Protein AF-A0A7Y2MWJ6-F1 (afdb_monomer_lite)

Sequence (135 aa):
MQRLLSDIAELDATLASCGADFESIRRAVATGRKRLEEATNWLLGKAQDEPAVVYLAAYDYLMLAGTVIGAWQMGRAAAVAHAKLASKEGNADFYKAKIITARFYAEEILPRSAGYLEAATSDSSSAMAMPEDQF

pLDDT: mean 94.38, std 6.3, range [66.69, 98.62]

Structure (mmCIF, N/CA/C/O backbone):
data_AF-A0A7Y2MWJ6-F1
#
_entry.id   AF-A0A7Y2MWJ6-F1
#
loop_
_atom_site.group_PDB
_atom_site.id
_atom_site.type_symbol
_atom_site.label_atom_id
_atom_site.label_alt_id
_atom_site.label_comp_id
_atom_site.label_asym_id
_atom_site.label_entity_id
_atom_site.label_seq_id
_atom_site.pdbx_PDB_ins_code
_atom_site.Cartn_x
_atom_site.Cartn_y
_atom_site.Cartn_z
_atom_site.occupancy
_atom_site.B_iso_or_equiv
_atom_site.auth_seq_id
_atom_site.auth_comp_id
_atom_site.auth_asym_id
_atom_site.auth_atom_id
_atom_site.pdbx_PDB_model_num
ATOM 1 N N . MET A 1 1 ? 4.222 4.458 13.824 1.00 91.19 1 MET A N 1
ATOM 2 C CA . MET A 1 1 ? 3.378 4.657 12.625 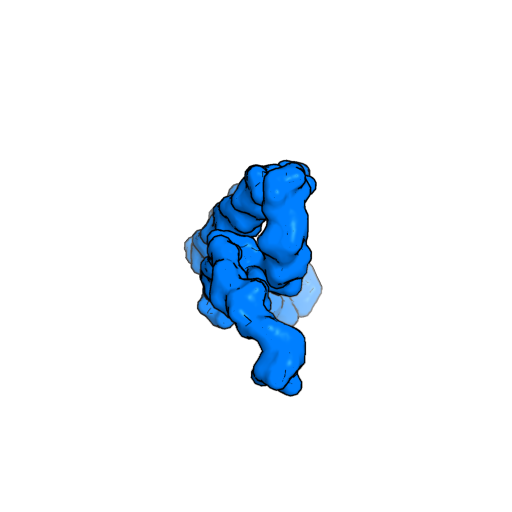1.00 91.19 1 MET A CA 1
ATOM 3 C C . MET A 1 1 ? 3.796 5.868 11.794 1.00 91.19 1 MET A C 1
ATOM 5 O O . MET A 1 1 ? 4.046 5.689 10.615 1.00 91.19 1 MET A O 1
ATOM 9 N N . GLN A 1 2 ? 3.938 7.068 12.373 1.00 91.56 2 GLN A N 1
ATOM 10 C CA . GLN A 1 2 ? 4.279 8.292 11.620 1.00 91.56 2 GLN A CA 1
ATOM 11 C C . GLN A 1 2 ? 5.487 8.138 10.678 1.00 91.56 2 GLN A C 1
ATOM 13 O O . GLN A 1 2 ? 5.390 8.494 9.510 1.00 91.56 2 GLN A O 1
ATOM 18 N N . ARG A 1 3 ? 6.580 7.507 11.140 1.00 96.44 3 ARG A N 1
ATOM 19 C CA . ARG A 1 3 ? 7.748 7.222 10.287 1.00 96.44 3 ARG A CA 1
ATOM 20 C C . ARG A 1 3 ? 7.398 6.402 9.039 1.00 96.44 3 ARG A C 1
ATOM 22 O O . ARG A 1 3 ? 7.821 6.766 7.952 1.00 96.44 3 ARG A O 1
ATOM 29 N N . LEU A 1 4 ? 6.591 5.349 9.189 1.00 96.06 4 LEU A N 1
ATOM 30 C CA . LEU A 1 4 ? 6.157 4.504 8.073 1.00 96.06 4 LEU A CA 1
ATOM 31 C C . LEU A 1 4 ? 5.296 5.290 7.074 1.00 96.06 4 LEU A C 1
ATOM 33 O O . LEU A 1 4 ? 5.471 5.148 5.871 1.00 96.06 4 LEU A O 1
ATOM 37 N N . LEU A 1 5 ? 4.381 6.137 7.555 1.00 97.31 5 LEU A N 1
ATOM 38 C CA . LEU A 1 5 ? 3.566 6.982 6.676 1.00 97.31 5 LEU A CA 1
ATOM 39 C C . LEU A 1 5 ? 4.435 7.968 5.881 1.00 97.31 5 LEU A C 1
ATOM 41 O O . LEU A 1 5 ? 4.189 8.152 4.689 1.00 97.31 5 LEU A O 1
ATOM 45 N N . SER A 1 6 ? 5.471 8.544 6.502 1.00 97.50 6 SER A N 1
ATOM 46 C CA . SER A 1 6 ? 6.470 9.356 5.795 1.00 97.50 6 SER A CA 1
ATOM 47 C C . SER A 1 6 ? 7.224 8.542 4.741 1.00 97.50 6 SER A C 1
ATOM 49 O O . SER A 1 6 ? 7.291 8.974 3.596 1.00 97.50 6 SER A O 1
ATOM 51 N N . ASP A 1 7 ? 7.701 7.340 5.076 1.00 97.12 7 ASP A N 1
ATOM 52 C CA . ASP A 1 7 ? 8.407 6.459 4.130 1.00 97.12 7 ASP A CA 1
ATOM 53 C C . ASP A 1 7 ? 7.539 6.081 2.914 1.00 97.12 7 ASP A C 1
ATOM 55 O O . ASP A 1 7 ? 8.024 5.964 1.785 1.00 97.12 7 ASP A O 1
ATOM 59 N N . ILE A 1 8 ? 6.232 5.897 3.124 1.00 97.69 8 ILE A N 1
ATOM 60 C CA . ILE A 1 8 ? 5.275 5.652 2.039 1.00 97.69 8 ILE A CA 1
ATOM 61 C C . ILE A 1 8 ? 5.089 6.914 1.185 1.00 97.69 8 ILE A C 1
ATOM 63 O O . ILE A 1 8 ? 4.983 6.809 -0.036 1.00 97.69 8 ILE A O 1
ATOM 67 N N . ALA A 1 9 ? 5.060 8.102 1.795 1.00 97.00 9 ALA A N 1
ATOM 68 C CA . ALA A 1 9 ? 4.924 9.367 1.073 1.00 97.00 9 ALA A CA 1
ATOM 69 C C . ALA A 1 9 ? 6.156 9.690 0.209 1.00 97.00 9 ALA A C 1
ATOM 71 O O . ALA A 1 9 ? 6.002 10.160 -0.916 1.00 97.00 9 ALA A O 1
ATOM 72 N N . GLU A 1 10 ? 7.365 9.385 0.689 1.00 96.62 10 GLU A N 1
ATOM 73 C CA . GLU A 1 10 ? 8.625 9.586 -0.046 1.00 96.62 10 GLU A CA 1
ATOM 74 C C . GLU A 1 10 ? 8.678 8.797 -1.372 1.00 96.62 10 GLU A C 1
ATOM 76 O O . GLU A 1 10 ? 9.327 9.219 -2.335 1.00 96.62 10 GLU A O 1
ATOM 81 N N . LEU A 1 11 ? 7.947 7.677 -1.467 1.00 96.75 11 LEU A N 1
ATOM 82 C CA . LEU A 1 11 ? 7.852 6.891 -2.699 1.00 96.75 11 LEU A CA 1
ATOM 83 C C . LEU A 1 11 ? 7.225 7.684 -3.857 1.00 96.75 11 LEU A C 1
ATOM 85 O O . LEU A 1 11 ? 7.556 7.417 -5.013 1.00 96.75 11 LEU A O 1
ATOM 89 N N . ASP A 1 12 ? 6.360 8.663 -3.578 1.00 95.75 12 ASP A N 1
ATOM 90 C CA . ASP A 1 12 ? 5.675 9.430 -4.621 1.00 95.75 12 ASP A CA 1
ATOM 91 C C . ASP A 1 12 ? 6.663 10.145 -5.554 1.00 95.75 12 ASP A C 1
ATOM 93 O O . ASP A 1 12 ? 6.565 10.010 -6.774 1.00 95.75 12 ASP A O 1
ATOM 97 N N . ALA A 1 13 ? 7.678 10.809 -4.991 1.00 94.62 13 ALA A N 1
ATOM 98 C CA . ALA A 1 13 ? 8.716 11.490 -5.765 1.00 94.62 13 ALA A CA 1
ATOM 99 C C . ALA A 1 13 ? 9.550 10.512 -6.609 1.00 94.62 13 ALA A C 1
ATOM 101 O O . ALA A 1 13 ? 9.917 10.815 -7.744 1.00 94.62 13 ALA A O 1
ATOM 102 N N . THR A 1 14 ? 9.811 9.314 -6.077 1.00 95.94 14 THR A N 1
ATOM 103 C CA . THR A 1 14 ? 10.560 8.267 -6.787 1.00 95.94 14 THR A CA 1
ATOM 104 C C . THR A 1 14 ? 9.765 7.720 -7.972 1.00 95.94 14 THR A C 1
ATOM 106 O O . THR A 1 14 ? 10.309 7.512 -9.051 1.00 95.94 14 THR A O 1
ATOM 109 N N . LEU A 1 15 ? 8.465 7.490 -7.801 1.00 96.00 15 LEU A N 1
ATOM 110 C CA . LEU A 1 15 ? 7.612 7.023 -8.891 1.00 96.00 15 LEU A CA 1
ATOM 111 C C . LEU A 1 15 ? 7.330 8.132 -9.914 1.00 96.00 15 LEU A C 1
ATOM 113 O O . LEU A 1 15 ? 7.165 7.833 -11.094 1.00 96.00 15 LEU A O 1
ATOM 117 N N . ALA A 1 16 ? 7.311 9.401 -9.493 1.00 94.94 16 ALA A N 1
ATOM 118 C CA . ALA A 1 16 ? 7.143 10.545 -10.388 1.00 94.94 16 ALA A CA 1
ATOM 119 C C . ALA A 1 16 ? 8.224 10.605 -11.471 1.00 94.94 16 ALA A C 1
ATOM 121 O O . ALA A 1 16 ? 7.926 10.889 -12.631 1.00 94.94 16 ALA A O 1
ATOM 122 N N . SER A 1 17 ? 9.472 10.304 -11.103 1.00 94.81 17 SER A N 1
ATOM 123 C CA . SER A 1 17 ? 10.603 10.319 -12.034 1.00 94.81 17 SER A CA 1
ATOM 124 C C . SER A 1 17 ? 10.602 9.144 -13.018 1.00 94.81 17 SER A C 1
ATOM 126 O O . SER A 1 17 ? 11.303 9.208 -14.024 1.00 94.81 17 SER A O 1
ATOM 128 N N . CYS A 1 18 ? 9.794 8.103 -12.778 1.00 93.50 18 CYS A N 1
ATOM 129 C CA . CYS A 1 18 ? 9.677 6.936 -13.659 1.00 93.50 18 CYS A CA 1
ATOM 130 C C . CYS A 1 18 ? 8.734 7.168 -14.861 1.00 93.50 18 CYS A C 1
ATOM 132 O O . CYS A 1 18 ? 8.692 6.352 -15.782 1.00 93.50 18 CYS A O 1
ATOM 134 N N . GLY A 1 19 ? 7.975 8.272 -14.872 1.00 90.94 19 GLY A N 1
ATOM 135 C CA . GLY A 1 19 ? 7.112 8.678 -15.985 1.00 90.94 19 GLY A CA 1
ATOM 136 C C . GLY A 1 19 ? 5.628 8.320 -15.828 1.00 90.94 19 GLY A C 1
ATOM 137 O O . GLY A 1 1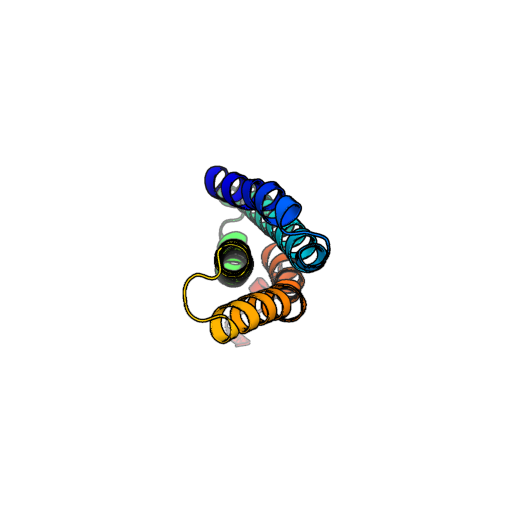9 ? 5.194 7.741 -14.832 1.00 90.94 19 GLY A O 1
ATOM 138 N N . ALA A 1 20 ? 4.833 8.688 -16.840 1.00 89.00 20 ALA A N 1
ATOM 139 C CA . ALA A 1 20 ? 3.365 8.631 -16.804 1.00 89.00 20 ALA A CA 1
ATOM 140 C C . ALA A 1 20 ? 2.795 7.221 -16.557 1.00 89.00 20 ALA A C 1
ATOM 142 O O . ALA A 1 20 ? 1.724 7.079 -15.971 1.00 89.00 20 ALA A O 1
ATOM 143 N N . ASP A 1 21 ? 3.530 6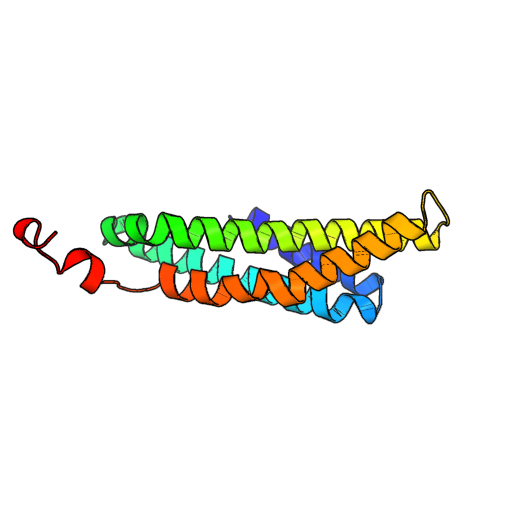.172 -16.928 1.00 88.00 21 ASP A N 1
ATOM 144 C CA . ASP A 1 21 ? 3.124 4.780 -16.717 1.00 88.00 21 ASP A CA 1
ATOM 145 C C . ASP A 1 21 ? 3.093 4.352 -15.238 1.00 88.00 21 ASP A C 1
ATOM 147 O O . ASP A 1 21 ? 2.533 3.307 -14.909 1.00 88.00 21 ASP A O 1
ATOM 151 N N . PHE A 1 22 ? 3.665 5.131 -14.322 1.00 96.31 22 PHE A N 1
ATOM 152 C CA . PHE A 1 22 ? 3.659 4.824 -12.885 1.00 96.31 22 PHE A CA 1
ATOM 153 C C . PHE A 1 22 ? 2.561 5.566 -12.125 1.00 96.31 22 PHE A C 1
ATOM 155 O O . PHE A 1 22 ? 2.381 5.368 -10.924 1.00 96.31 22 PHE A O 1
ATOM 162 N N . GLU A 1 23 ? 1.793 6.397 -12.820 1.00 95.88 23 GLU A N 1
ATOM 163 C CA . GLU A 1 23 ? 0.806 7.281 -12.220 1.00 95.88 23 GLU A CA 1
ATOM 164 C C . GLU A 1 23 ? -0.340 6.517 -11.529 1.00 95.88 23 GLU A C 1
ATOM 166 O O . GLU A 1 23 ? -0.798 6.926 -10.460 1.00 95.88 23 GLU A O 1
ATOM 171 N N . SER A 1 24 ? -0.780 5.373 -12.072 1.00 95.56 24 SER A N 1
ATOM 172 C CA . SER A 1 24 ? -1.799 4.555 -11.396 1.00 95.56 24 SER A CA 1
ATOM 173 C C . SER A 1 24 ? -1.284 3.993 -10.069 1.00 95.56 24 SER A C 1
ATOM 175 O O . SER A 1 24 ? -1.973 4.099 -9.055 1.00 95.56 24 SER A O 1
ATOM 177 N N . ILE A 1 25 ? -0.036 3.510 -10.040 1.00 97.56 25 ILE A N 1
ATOM 178 C CA . ILE A 1 25 ? 0.640 3.041 -8.821 1.00 97.56 25 ILE A CA 1
ATOM 179 C C . ILE A 1 25 ? 0.755 4.183 -7.803 1.00 97.56 25 ILE A C 1
ATOM 181 O O . ILE A 1 25 ? 0.403 3.996 -6.638 1.00 97.56 25 ILE A O 1
ATOM 185 N N . ARG A 1 26 ? 1.188 5.376 -8.234 1.00 97.88 26 ARG A N 1
ATOM 186 C CA . ARG A 1 26 ? 1.320 6.563 -7.368 1.00 97.88 26 ARG A CA 1
ATOM 187 C C . ARG A 1 26 ? 0.017 6.919 -6.673 1.00 97.88 26 ARG A C 1
ATOM 189 O O . ARG A 1 26 ? -0.036 6.966 -5.443 1.00 97.88 26 ARG A O 1
ATOM 196 N N . ARG A 1 27 ? -1.050 7.128 -7.449 1.00 97.44 27 ARG A N 1
ATOM 197 C CA . ARG A 1 27 ? -2.363 7.506 -6.904 1.00 97.44 27 ARG A CA 1
ATOM 198 C C . ARG A 1 27 ? -2.916 6.452 -5.961 1.00 97.44 27 ARG A C 1
ATOM 200 O O . ARG A 1 27 ? -3.485 6.798 -4.922 1.00 97.44 27 ARG A O 1
ATOM 207 N N . ALA A 1 28 ? -2.743 5.181 -6.313 1.00 97.56 28 ALA A N 1
ATOM 208 C CA . ALA A 1 28 ? -3.214 4.075 -5.502 1.00 97.56 28 ALA A CA 1
ATOM 209 C C . ALA A 1 28 ? -2.477 4.048 -4.151 1.00 97.56 28 ALA A C 1
ATOM 211 O O . ALA A 1 28 ? -3.128 4.071 -3.106 1.00 97.56 28 ALA A O 1
ATOM 212 N N . VAL A 1 29 ? -1.139 4.108 -4.147 1.00 98.06 29 VAL A N 1
ATOM 213 C CA . VAL A 1 29 ? -0.330 4.131 -2.912 1.00 98.06 29 VAL A CA 1
ATOM 214 C C . VAL A 1 29 ? -0.642 5.361 -2.056 1.00 98.06 29 VAL A C 1
ATOM 216 O O . VAL A 1 29 ? -0.819 5.227 -0.846 1.00 98.06 29 VAL A O 1
ATOM 219 N N . ALA A 1 30 ? -0.782 6.546 -2.658 1.00 98.12 30 ALA A N 1
ATOM 220 C CA . ALA A 1 30 ? -1.146 7.764 -1.935 1.00 98.12 30 ALA A CA 1
ATOM 221 C C . ALA A 1 30 ? -2.527 7.651 -1.267 1.00 98.12 30 ALA A C 1
ATOM 223 O O . ALA A 1 30 ? -2.701 8.064 -0.120 1.00 98.12 30 ALA A O 1
ATOM 224 N N . THR A 1 31 ? -3.498 7.055 -1.962 1.00 98.38 31 THR A N 1
ATOM 225 C CA . THR A 1 31 ? -4.826 6.759 -1.406 1.00 98.38 31 THR A CA 1
ATOM 226 C C . THR A 1 31 ? -4.732 5.753 -0.259 1.00 98.38 31 THR A C 1
ATOM 228 O O . THR A 1 31 ? -5.284 5.995 0.811 1.00 98.38 31 THR A O 1
ATOM 231 N N . GLY A 1 32 ? -3.986 4.659 -0.438 1.00 98.38 32 GLY A N 1
ATOM 232 C CA . GLY A 1 32 ? -3.759 3.659 0.606 1.00 98.38 32 GLY A CA 1
ATOM 233 C C . GLY A 1 32 ? -3.110 4.248 1.861 1.00 98.38 32 GLY A C 1
ATOM 234 O O . GLY A 1 32 ? -3.555 3.967 2.971 1.00 98.38 32 GLY A O 1
ATOM 235 N N . ARG A 1 33 ? -2.117 5.133 1.697 1.00 98.50 33 ARG A N 1
ATOM 236 C CA . ARG A 1 33 ? -1.472 5.855 2.804 1.00 98.50 33 ARG A CA 1
ATOM 237 C C . ARG A 1 33 ? -2.482 6.658 3.622 1.00 98.50 33 ARG A C 1
ATOM 239 O O . ARG A 1 33 ? -2.455 6.571 4.844 1.00 98.50 33 ARG A O 1
ATOM 246 N N . LYS A 1 34 ? -3.363 7.414 2.956 1.00 98.56 34 LYS A N 1
ATOM 247 C CA . LYS A 1 34 ? -4.408 8.208 3.625 1.00 98.56 34 LYS A CA 1
ATOM 248 C C . LYS A 1 34 ? -5.361 7.322 4.426 1.00 98.56 34 LYS A C 1
ATOM 250 O O . LYS A 1 34 ? -5.657 7.648 5.564 1.00 98.56 34 LYS A O 1
ATOM 255 N N . ARG A 1 35 ? -5.775 6.180 3.866 1.00 98.56 35 ARG A N 1
ATOM 256 C CA . ARG A 1 35 ? -6.645 5.216 4.563 1.00 98.56 35 ARG A CA 1
ATOM 257 C C . ARG A 1 35 ? -5.977 4.629 5.804 1.00 98.56 35 ARG A C 1
ATOM 259 O O . ARG A 1 35 ? -6.601 4.537 6.852 1.00 98.56 35 ARG A O 1
ATOM 266 N N . LEU A 1 36 ? -4.701 4.256 5.697 1.00 98.50 36 LEU A N 1
ATOM 267 C CA . LEU A 1 36 ? -3.944 3.756 6.845 1.00 98.50 36 LEU A CA 1
ATOM 268 C C . LEU A 1 36 ? -3.815 4.825 7.938 1.00 98.50 36 LEU A C 1
ATOM 270 O O . LEU A 1 36 ? -4.022 4.526 9.108 1.00 98.50 36 LEU A O 1
ATOM 274 N N . GLU A 1 37 ? -3.507 6.065 7.554 1.00 98.50 37 GLU A N 1
ATOM 275 C CA . GLU A 1 37 ? -3.436 7.209 8.468 1.00 98.50 37 GLU A CA 1
ATOM 276 C C . GLU A 1 37 ? -4.771 7.455 9.186 1.00 98.50 37 GLU A C 1
ATOM 278 O O . GLU A 1 37 ? -4.794 7.604 10.406 1.00 98.50 37 GLU A O 1
ATOM 283 N N . GLU A 1 38 ? -5.881 7.428 8.449 1.00 98.25 38 GLU A N 1
ATOM 284 C CA . GLU A 1 38 ? -7.234 7.579 8.987 1.00 98.25 38 GLU A CA 1
ATOM 285 C C . GLU A 1 38 ? -7.572 6.492 10.014 1.00 98.25 38 GLU A C 1
ATOM 287 O O . GLU A 1 38 ? -7.914 6.816 11.152 1.00 98.25 38 GLU A O 1
ATOM 292 N N . ALA A 1 39 ? -7.390 5.216 9.661 1.00 97.25 39 ALA A N 1
ATOM 293 C CA . ALA A 1 39 ? -7.656 4.105 10.572 1.00 97.25 39 ALA A CA 1
ATOM 294 C C . ALA A 1 39 ? -6.764 4.153 11.822 1.00 97.25 39 ALA A C 1
ATOM 296 O O . ALA A 1 39 ? -7.244 3.934 12.933 1.00 97.25 39 ALA A O 1
ATOM 297 N N . THR A 1 40 ? -5.471 4.477 11.675 1.00 97.00 40 THR A N 1
ATOM 298 C CA . THR A 1 40 ? -4.578 4.635 12.832 1.00 97.00 40 THR A CA 1
ATOM 299 C C . THR A 1 40 ? -5.086 5.731 13.767 1.00 97.00 40 THR A C 1
ATOM 301 O O . THR A 1 40 ? -5.126 5.522 14.978 1.00 97.00 40 THR A O 1
ATOM 304 N N . ASN A 1 41 ? -5.456 6.894 13.229 1.00 96.44 41 ASN A N 1
ATOM 305 C CA . ASN A 1 41 ? -5.912 8.019 14.043 1.00 96.44 41 ASN A CA 1
ATOM 306 C C . ASN A 1 41 ? -7.224 7.697 14.763 1.00 96.44 41 ASN A C 1
ATOM 308 O O . ASN A 1 41 ? -7.363 8.016 15.942 1.00 96.44 41 ASN A O 1
ATOM 312 N N . TRP A 1 42 ? -8.150 7.020 14.082 1.00 95.06 42 TRP A N 1
ATOM 313 C CA . TRP A 1 42 ? -9.410 6.587 14.676 1.00 95.06 42 TRP A CA 1
ATOM 314 C C . TRP A 1 42 ? -9.186 5.622 15.849 1.00 95.06 42 TRP A C 1
ATOM 316 O O . TRP A 1 42 ? -9.686 5.861 16.947 1.00 95.06 42 TRP A O 1
ATOM 326 N N . LEU A 1 43 ? -8.346 4.595 15.667 1.00 93.81 43 LEU A N 1
ATOM 327 C CA . LEU A 1 43 ? -8.040 3.627 16.727 1.00 93.81 43 LEU A CA 1
ATOM 328 C C . LEU A 1 43 ? -7.351 4.273 17.930 1.00 93.81 43 LEU A C 1
ATOM 330 O O . LEU A 1 43 ? -7.691 3.966 19.070 1.00 93.81 43 LEU A O 1
ATOM 334 N N . LEU A 1 44 ? -6.406 5.188 17.694 1.00 94.25 44 LEU A N 1
ATOM 335 C CA . LEU A 1 44 ? -5.751 5.931 18.774 1.00 94.25 44 LEU A CA 1
ATOM 336 C C . LEU A 1 44 ? -6.744 6.797 19.559 1.00 94.25 44 LEU A C 1
ATOM 338 O O . LEU A 1 44 ? -6.594 6.920 20.772 1.00 94.25 44 LEU A O 1
ATOM 342 N N . GLY A 1 45 ? -7.758 7.353 18.889 1.00 93.69 45 GLY A N 1
ATOM 343 C CA . GLY A 1 45 ? -8.831 8.115 19.530 1.00 93.69 45 GLY A CA 1
ATOM 344 C C . GLY A 1 45 ? -9.756 7.264 20.405 1.00 93.69 45 GLY A C 1
ATOM 345 O O . GLY A 1 45 ? -10.263 7.765 21.400 1.00 93.69 45 GLY A O 1
ATOM 346 N N . LYS A 1 46 ? -9.947 5.981 20.074 1.00 91.00 46 LYS A N 1
ATOM 347 C CA . LYS A 1 46 ? -10.816 5.049 20.818 1.00 91.00 46 LYS A CA 1
ATOM 348 C C . LYS A 1 46 ? -10.089 4.237 21.896 1.00 91.00 46 LYS A C 1
ATOM 350 O O . LYS A 1 46 ? -10.730 3.668 22.772 1.00 91.00 46 LYS A O 1
ATOM 355 N N . ALA A 1 47 ? -8.758 4.180 21.859 1.00 88.56 47 ALA A N 1
ATOM 356 C CA . ALA A 1 47 ? -7.964 3.246 22.662 1.00 88.56 47 ALA A CA 1
ATOM 357 C C . ALA A 1 47 ? -8.102 3.388 24.187 1.00 88.56 47 ALA A C 1
ATOM 359 O O . ALA A 1 47 ? -7.899 2.401 24.892 1.00 88.56 47 ALA A O 1
ATOM 360 N N . GLN A 1 48 ? -8.402 4.585 24.701 1.00 87.56 48 GLN A N 1
ATOM 361 C CA . GLN A 1 48 ? -8.545 4.808 26.145 1.00 87.56 48 GLN A CA 1
ATOM 362 C C . GLN A 1 48 ? -9.964 4.529 26.644 1.00 87.56 48 GLN A C 1
ATOM 364 O O . GLN A 1 48 ? -10.123 3.881 27.677 1.00 87.56 48 GLN A O 1
ATOM 369 N N . ASP A 1 49 ? -10.971 4.983 25.899 1.00 88.75 49 ASP A N 1
ATOM 370 C CA . ASP A 1 49 ? -12.363 4.981 26.355 1.00 88.75 49 ASP A CA 1
ATOM 371 C C . ASP A 1 49 ? -13.129 3.720 25.922 1.00 88.75 49 ASP A C 1
ATOM 373 O O . ASP A 1 49 ? -14.027 3.261 26.625 1.00 88.75 49 ASP A O 1
ATOM 377 N N . GLU A 1 50 ? -12.761 3.125 24.782 1.00 87.69 50 GLU A N 1
ATOM 378 C CA . GLU A 1 50 ? -13.505 2.035 24.140 1.00 87.69 50 GLU A CA 1
ATOM 379 C C . GLU A 1 50 ? -12.570 0.901 23.655 1.00 87.69 50 GLU A C 1
ATOM 381 O O . GLU A 1 50 ? -12.511 0.587 22.461 1.00 87.69 50 GLU A O 1
ATOM 386 N N . PRO A 1 51 ? -11.827 0.222 24.555 1.00 86.12 51 PRO A N 1
ATOM 387 C CA . PRO A 1 51 ? -10.834 -0.788 24.168 1.00 86.12 51 PRO A CA 1
ATOM 388 C C . PRO A 1 51 ? -11.432 -1.993 23.423 1.00 86.12 51 PRO A C 1
ATOM 390 O O . PRO A 1 51 ? -10.770 -2.575 22.566 1.00 86.12 51 PRO A O 1
ATOM 393 N N . ALA A 1 52 ? -12.691 -2.351 23.700 1.00 86.88 52 ALA A N 1
ATOM 394 C CA . ALA A 1 52 ? -13.384 -3.437 23.003 1.00 86.88 52 ALA A CA 1
ATOM 395 C C . ALA A 1 52 ? -13.539 -3.164 21.496 1.00 86.88 52 ALA A C 1
ATOM 397 O O . ALA A 1 52 ? -13.344 -4.067 20.683 1.00 86.88 52 ALA A O 1
ATOM 398 N N . VAL A 1 53 ? -13.808 -1.909 21.124 1.00 86.19 53 VAL A N 1
ATOM 399 C CA . VAL A 1 53 ? -13.922 -1.476 19.725 1.00 86.19 53 VAL A CA 1
ATOM 400 C C . VAL A 1 53 ? -12.576 -1.616 19.009 1.00 86.19 53 VAL A C 1
ATOM 402 O O . VAL A 1 53 ? -12.506 -2.109 17.884 1.00 86.19 53 VAL A O 1
ATOM 405 N N . VAL A 1 54 ? -11.479 -1.276 19.692 1.00 89.19 54 VAL A N 1
ATOM 406 C CA . VAL A 1 54 ? -10.120 -1.443 19.152 1.00 89.19 54 VAL A CA 1
ATOM 407 C C . VAL A 1 54 ? -9.780 -2.916 18.913 1.00 89.19 54 VAL A C 1
ATOM 409 O O . VAL A 1 54 ? -9.133 -3.238 17.916 1.00 89.19 54 VAL A O 1
ATOM 412 N N . TYR A 1 55 ? -10.220 -3.823 19.790 1.00 89.00 55 TYR A N 1
ATOM 413 C CA . TYR A 1 55 ? -9.996 -5.258 19.596 1.00 89.00 55 TYR A CA 1
ATOM 414 C C . TYR A 1 55 ? -10.785 -5.824 18.422 1.00 89.00 55 TYR A C 1
ATOM 416 O O . TYR A 1 55 ? -10.234 -6.625 17.667 1.00 89.00 55 TYR A O 1
ATOM 424 N N . LEU A 1 56 ? -12.027 -5.381 18.227 1.00 89.50 56 LEU A N 1
ATOM 425 C CA . LEU A 1 56 ? -12.818 -5.802 17.075 1.00 89.50 56 LEU A CA 1
ATOM 426 C C . LEU A 1 56 ? -12.165 -5.358 15.757 1.00 89.50 56 LEU A C 1
ATOM 428 O O . LEU A 1 56 ? -12.045 -6.148 14.825 1.00 89.50 56 LEU A O 1
ATOM 432 N N . ALA A 1 57 ? -11.660 -4.125 15.710 1.00 93.00 57 ALA A N 1
ATOM 433 C CA . ALA A 1 57 ? -11.014 -3.561 14.529 1.00 93.00 57 ALA A CA 1
ATOM 434 C C . ALA A 1 57 ? -9.620 -4.146 14.221 1.00 93.00 57 ALA A C 1
ATOM 436 O O . ALA A 1 5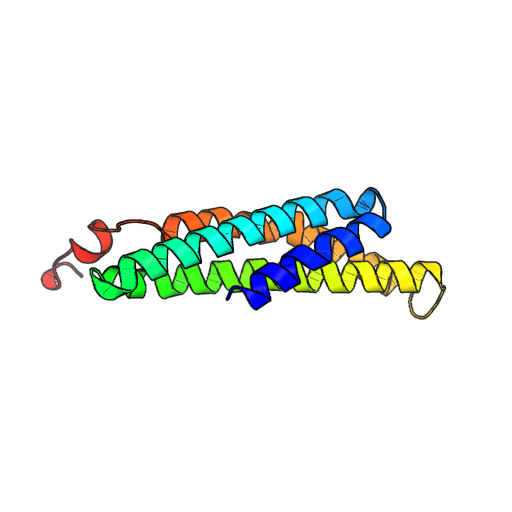7 ? -9.035 -3.836 13.180 1.00 93.00 57 ALA A O 1
ATOM 437 N N . ALA A 1 58 ? -9.049 -4.977 15.102 1.00 93.06 58 ALA A N 1
ATOM 438 C CA . ALA A 1 58 ? -7.662 -5.428 14.992 1.00 93.06 58 ALA A CA 1
ATOM 439 C C . ALA A 1 58 ? -7.377 -6.197 13.690 1.00 93.06 58 ALA A C 1
ATOM 441 O O . ALA A 1 58 ? -6.330 -5.986 13.069 1.00 93.06 58 ALA A O 1
ATOM 442 N N . TYR A 1 59 ? -8.299 -7.068 13.263 1.00 95.88 59 TYR A N 1
ATOM 443 C CA . TYR A 1 59 ? -8.147 -7.838 12.026 1.00 95.88 59 TYR A CA 1
ATOM 444 C C . TYR A 1 59 ? -8.179 -6.932 10.793 1.00 95.88 59 TYR A C 1
ATOM 446 O O . TYR A 1 59 ? -7.258 -6.968 9.974 1.00 95.88 59 TYR A O 1
ATOM 454 N N . ASP A 1 60 ? -9.199 -6.086 10.678 1.00 97.19 60 ASP A N 1
ATOM 455 C CA . ASP A 1 60 ? -9.362 -5.208 9.521 1.00 97.19 60 ASP A CA 1
ATOM 456 C C . ASP A 1 60 ? -8.234 -4.185 9.434 1.00 97.19 60 ASP A C 1
ATOM 458 O O . ASP A 1 60 ? -7.679 -3.953 8.359 1.00 97.19 60 ASP A O 1
ATOM 462 N N . TYR A 1 61 ? -7.788 -3.655 10.573 1.00 97.50 61 TYR A N 1
ATOM 463 C CA . TYR A 1 61 ? -6.620 -2.789 10.625 1.00 97.50 61 TYR A CA 1
ATOM 464 C C . TYR A 1 61 ? -5.335 -3.502 10.177 1.00 97.50 61 TYR A C 1
ATOM 466 O O . TYR A 1 61 ? -4.544 -2.934 9.416 1.00 97.50 61 TYR A O 1
ATOM 474 N N . LEU A 1 62 ? -5.123 -4.757 10.593 1.00 98.06 62 LEU A N 1
ATOM 475 C CA . LEU A 1 62 ? -3.986 -5.564 10.144 1.00 98.06 62 LEU A CA 1
ATOM 476 C C . LEU A 1 62 ? -4.025 -5.781 8.625 1.00 98.06 62 LEU A C 1
ATOM 478 O O . LEU A 1 62 ? -3.008 -5.605 7.947 1.00 98.06 62 LEU A O 1
ATOM 482 N N . MET A 1 63 ? -5.193 -6.124 8.082 1.00 98.56 63 MET A N 1
ATOM 483 C CA . MET A 1 63 ? -5.379 -6.349 6.649 1.00 98.56 63 MET A CA 1
ATOM 484 C C . MET A 1 63 ? -5.214 -5.063 5.836 1.00 98.56 63 MET A C 1
ATOM 486 O O . MET A 1 63 ? -4.555 -5.074 4.789 1.00 98.56 63 MET A O 1
ATOM 490 N N . LEU A 1 64 ? -5.727 -3.938 6.337 1.00 98.62 64 LEU A N 1
ATOM 491 C CA . LEU A 1 64 ? -5.503 -2.608 5.780 1.00 98.62 64 LEU A CA 1
ATOM 492 C C . LEU A 1 64 ? -4.006 -2.290 5.718 1.00 98.62 64 LEU A C 1
ATOM 494 O O . LEU A 1 64 ? -3.478 -2.008 4.638 1.00 98.62 64 LEU A O 1
ATOM 498 N N . ALA A 1 65 ? -3.311 -2.377 6.854 1.00 98.38 65 ALA A N 1
ATOM 499 C CA . ALA A 1 65 ? -1.889 -2.073 6.948 1.00 98.38 65 ALA A CA 1
ATOM 500 C C . ALA A 1 65 ? -1.059 -2.969 6.021 1.00 98.38 65 ALA A C 1
ATOM 502 O O . ALA A 1 65 ? -0.255 -2.464 5.238 1.00 98.38 65 ALA A O 1
ATOM 503 N N . GLY A 1 66 ? -1.293 -4.284 6.041 1.00 98.31 66 GLY A N 1
ATOM 504 C CA . GLY A 1 66 ? -0.603 -5.237 5.173 1.00 98.31 66 GLY A CA 1
ATOM 505 C C . GLY A 1 66 ? -0.823 -4.945 3.689 1.0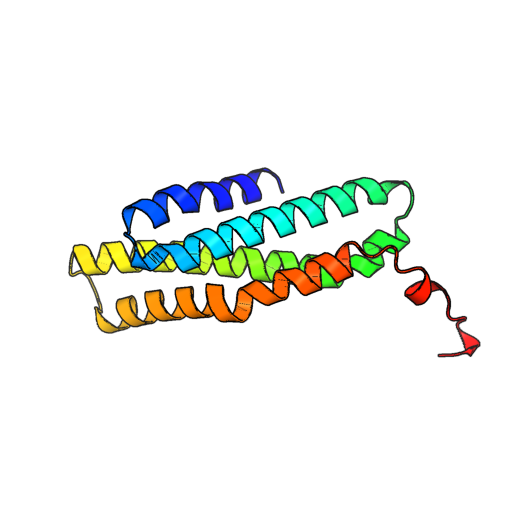0 98.31 66 GLY A C 1
ATOM 506 O O . GLY A 1 66 ? 0.133 -4.931 2.911 1.00 98.31 66 GLY A O 1
ATOM 507 N N . THR A 1 67 ? -2.058 -4.624 3.296 1.00 98.50 67 THR A N 1
ATOM 508 C CA . THR A 1 67 ? -2.390 -4.309 1.901 1.00 98.50 67 THR A CA 1
ATOM 509 C C . THR A 1 67 ? -1.665 -3.045 1.428 1.00 98.50 67 THR A C 1
ATOM 511 O O . THR A 1 67 ? -1.072 -3.047 0.345 1.00 98.50 67 THR A O 1
ATOM 514 N N . VAL A 1 68 ? -1.657 -1.986 2.245 1.00 98.56 68 VAL A N 1
ATOM 515 C CA . VAL A 1 68 ? -1.000 -0.703 1.937 1.00 98.56 68 VAL A CA 1
ATOM 516 C C . VAL A 1 68 ? 0.523 -0.847 1.900 1.00 98.56 68 VAL A C 1
ATOM 518 O O . VAL A 1 68 ? 1.161 -0.384 0.954 1.00 98.56 68 VAL A O 1
ATOM 521 N N . ILE A 1 69 ? 1.113 -1.533 2.882 1.00 98.38 69 ILE A N 1
ATOM 522 C CA . ILE A 1 69 ? 2.558 -1.802 2.927 1.00 98.38 69 ILE A CA 1
ATOM 523 C C . ILE A 1 69 ? 2.977 -2.662 1.728 1.00 98.38 69 ILE A C 1
ATOM 525 O O . ILE A 1 69 ? 4.011 -2.396 1.115 1.00 98.38 69 ILE A O 1
ATOM 529 N N . GLY A 1 70 ? 2.164 -3.648 1.339 1.00 98.25 70 GLY A N 1
ATOM 530 C CA . GLY A 1 70 ? 2.393 -4.449 0.138 1.00 98.25 70 GLY A CA 1
ATOM 531 C C . GLY A 1 70 ? 2.442 -3.594 -1.131 1.00 98.25 70 GLY A C 1
ATOM 532 O O . GLY A 1 70 ? 3.384 -3.719 -1.915 1.00 98.25 70 GLY A O 1
ATOM 533 N N . ALA A 1 71 ? 1.502 -2.658 -1.298 1.00 98.31 71 ALA A N 1
ATOM 534 C CA . ALA A 1 71 ? 1.509 -1.730 -2.431 1.00 98.31 71 ALA A CA 1
ATOM 535 C C . ALA A 1 71 ? 2.744 -0.817 -2.428 1.00 98.31 71 ALA A C 1
ATOM 537 O O . ALA A 1 71 ? 3.354 -0.601 -3.475 1.00 98.31 71 ALA A O 1
ATOM 538 N N . TRP A 1 72 ? 3.154 -0.329 -1.254 1.00 98.50 72 TRP A N 1
ATOM 539 C CA . TRP A 1 72 ? 4.381 0.454 -1.100 1.00 98.50 72 TRP A CA 1
ATOM 540 C C . TRP A 1 72 ? 5.620 -0.336 -1.541 1.00 98.50 72 TRP A C 1
ATOM 542 O O . TRP A 1 72 ? 6.416 0.160 -2.340 1.00 98.50 72 TRP A O 1
ATOM 552 N N . GLN A 1 73 ? 5.765 -1.592 -1.107 1.00 98.56 73 GLN A N 1
ATOM 553 C CA . GLN A 1 73 ? 6.899 -2.424 -1.524 1.00 98.56 73 GLN A CA 1
ATOM 554 C C . GLN A 1 73 ? 6.865 -2.762 -3.019 1.00 98.56 73 GLN A C 1
ATOM 556 O O . GLN A 1 73 ? 7.909 -2.744 -3.673 1.00 98.56 73 GLN A O 1
ATOM 561 N N . MET A 1 74 ? 5.681 -3.005 -3.585 1.00 98.31 74 MET A N 1
ATOM 562 C CA . MET A 1 74 ? 5.518 -3.210 -5.026 1.00 98.31 74 MET A CA 1
ATOM 563 C C . MET A 1 74 ? 5.919 -1.969 -5.827 1.00 98.31 74 MET A C 1
ATOM 565 O O . MET A 1 74 ? 6.651 -2.090 -6.808 1.00 98.31 74 MET A O 1
ATOM 569 N N . GLY A 1 75 ? 5.518 -0.773 -5.388 1.00 98.00 75 GLY A N 1
ATOM 570 C CA . GLY A 1 75 ? 5.921 0.479 -6.026 1.00 98.00 75 GLY A CA 1
ATOM 571 C C . GLY A 1 75 ? 7.434 0.711 -5.960 1.00 98.00 75 GLY A C 1
ATOM 572 O O . GLY A 1 75 ? 8.048 1.032 -6.977 1.00 98.00 75 GLY A O 1
ATOM 573 N N . ARG A 1 76 ? 8.075 0.446 -4.811 1.00 98.44 76 ARG A N 1
ATOM 574 C CA . ARG A 1 76 ? 9.547 0.494 -4.689 1.00 98.44 76 ARG A CA 1
ATOM 575 C C . ARG A 1 76 ? 10.231 -0.466 -5.663 1.00 98.44 76 ARG A C 1
ATOM 577 O O . ARG A 1 76 ? 11.171 -0.079 -6.354 1.00 98.44 76 ARG A O 1
ATOM 584 N N . ALA A 1 77 ? 9.749 -1.706 -5.743 1.00 98.19 77 ALA A N 1
ATOM 585 C CA . ALA A 1 77 ? 10.284 -2.699 -6.669 1.00 98.19 77 ALA A CA 1
ATOM 586 C C . ALA A 1 77 ? 10.104 -2.275 -8.137 1.00 98.19 77 ALA A C 1
ATOM 588 O O . ALA A 1 77 ? 11.011 -2.472 -8.944 1.00 98.19 77 ALA A O 1
ATOM 589 N N . ALA A 1 78 ? 8.970 -1.658 -8.476 1.00 98.25 78 ALA A N 1
ATOM 590 C CA . ALA A 1 78 ? 8.688 -1.166 -9.820 1.00 98.25 78 ALA A CA 1
ATOM 591 C C . ALA A 1 78 ? 9.630 -0.018 -10.226 1.00 98.25 78 ALA A C 1
ATOM 593 O O . ALA A 1 78 ? 10.136 -0.022 -11.347 1.00 98.25 78 ALA A O 1
ATOM 594 N N . ALA A 1 79 ? 9.933 0.907 -9.310 1.00 97.94 79 ALA A N 1
ATOM 595 C CA . ALA A 1 79 ? 10.906 1.974 -9.552 1.00 97.94 79 ALA A CA 1
ATOM 596 C C . ALA A 1 79 ? 12.323 1.426 -9.801 1.00 97.94 79 ALA A C 1
ATOM 598 O O . ALA A 1 79 ? 13.009 1.842 -10.735 1.00 97.94 79 ALA A O 1
ATOM 599 N N . VAL A 1 80 ? 12.756 0.432 -9.017 1.00 98.12 80 VAL A N 1
ATOM 600 C CA . VAL A 1 80 ? 14.053 -0.232 -9.238 1.00 98.12 80 VAL A CA 1
ATOM 601 C C . VAL A 1 80 ? 14.071 -0.972 -10.578 1.00 98.12 80 VAL A C 1
ATOM 603 O O . VAL A 1 80 ? 15.046 -0.875 -11.320 1.00 98.12 80 VAL A O 1
ATOM 606 N N . ALA A 1 81 ? 12.992 -1.682 -10.918 1.00 97.75 81 ALA A N 1
ATOM 607 C CA . ALA A 1 81 ? 12.858 -2.370 -12.199 1.00 97.75 81 ALA A CA 1
ATOM 608 C C . ALA A 1 81 ? 12.946 -1.395 -13.385 1.00 97.75 81 ALA A C 1
ATOM 610 O O . ALA A 1 81 ? 13.622 -1.687 -14.370 1.00 97.75 81 ALA A O 1
ATOM 611 N N . HIS A 1 82 ? 12.331 -0.216 -13.265 1.00 97.62 82 HIS A N 1
ATOM 612 C CA . HIS A 1 82 ? 12.436 0.852 -14.256 1.00 97.62 82 HIS A CA 1
ATOM 613 C C . HIS A 1 82 ? 13.886 1.317 -14.449 1.00 97.62 82 HIS A C 1
ATOM 615 O O . HIS A 1 82 ? 14.378 1.348 -15.577 1.00 97.62 82 HIS A O 1
ATOM 621 N N . ALA A 1 83 ? 14.604 1.592 -13.356 1.00 97.25 83 ALA A N 1
ATOM 622 C CA . ALA A 1 83 ? 16.005 2.005 -13.418 1.00 97.25 83 ALA A CA 1
ATOM 623 C C . ALA A 1 83 ? 16.909 0.931 -14.055 1.00 97.25 83 ALA A C 1
ATOM 625 O O . ALA A 1 83 ? 17.759 1.254 -14.883 1.00 97.25 83 ALA A O 1
ATOM 626 N N . LYS A 1 84 ? 16.697 -0.352 -13.728 1.00 97.81 84 LYS A N 1
ATOM 627 C CA . LYS A 1 84 ? 17.455 -1.474 -14.313 1.00 97.81 84 LYS A CA 1
ATOM 628 C C . LYS A 1 84 ? 17.186 -1.663 -15.806 1.00 97.81 84 LYS A C 1
ATOM 630 O O . LYS A 1 84 ? 18.109 -1.971 -16.558 1.00 97.81 84 LYS A O 1
ATOM 635 N N . LEU A 1 85 ? 15.952 -1.429 -16.254 1.00 96.88 85 LEU A N 1
ATOM 636 C CA . LEU A 1 85 ? 15.628 -1.406 -17.682 1.00 96.88 85 LEU A CA 1
ATOM 637 C C . LEU A 1 85 ? 16.343 -0.257 -18.402 1.00 96.88 85 LEU A C 1
ATOM 639 O O . LEU A 1 85 ? 16.893 -0.473 -19.481 1.00 96.88 85 LEU A O 1
ATOM 643 N N . ALA A 1 86 ? 16.384 0.934 -17.796 1.00 95.81 86 ALA A N 1
ATOM 644 C CA . ALA A 1 86 ? 17.081 2.089 -18.356 1.00 95.81 86 ALA A CA 1
ATOM 645 C C . ALA A 1 86 ? 18.600 1.859 -18.469 1.00 95.81 86 ALA A C 1
ATOM 647 O O . ALA A 1 86 ? 19.195 2.217 -19.486 1.00 95.81 86 ALA A O 1
ATOM 648 N N . SER A 1 87 ? 19.221 1.205 -17.477 1.00 96.88 87 SER A N 1
ATOM 649 C CA . SER A 1 87 ? 20.652 0.865 -17.513 1.00 96.88 87 SER A CA 1
ATOM 650 C C . SER A 1 87 ? 20.984 -0.420 -18.284 1.00 96.88 87 SER A C 1
ATOM 652 O O . SER A 1 87 ? 22.158 -0.758 -18.423 1.00 96.88 87 SER A O 1
ATOM 654 N N . LYS A 1 88 ? 19.977 -1.115 -18.840 1.00 95.81 88 LYS A N 1
ATOM 655 C CA . LYS A 1 88 ? 20.114 -2.406 -19.547 1.00 95.81 88 LYS A CA 1
ATOM 656 C C . LYS A 1 88 ? 20.800 -3.494 -18.708 1.00 95.81 88 LYS A C 1
ATOM 658 O O . LYS A 1 88 ? 21.468 -4.376 -19.246 1.00 95.81 88 LYS A O 1
ATOM 663 N N . GLU A 1 89 ? 20.629 -3.450 -17.393 1.00 94.81 89 GLU A N 1
ATOM 664 C CA . GLU A 1 89 ? 21.196 -4.430 -16.471 1.00 94.81 89 GLU A CA 1
ATOM 665 C C . GLU A 1 89 ? 20.199 -5.547 -16.161 1.00 94.81 89 GLU A C 1
ATOM 667 O O . GLU A 1 89 ? 19.054 -5.279 -15.811 1.00 94.81 89 GLU A O 1
ATOM 672 N N . GLY A 1 90 ? 20.656 -6.802 -16.175 1.00 94.38 90 GLY A N 1
ATOM 673 C CA . GLY A 1 90 ? 19.871 -7.964 -15.746 1.00 94.38 90 GLY A CA 1
ATOM 674 C C . GLY A 1 90 ? 18.831 -8.442 -16.769 1.00 94.38 90 GLY A C 1
ATOM 675 O O . GLY A 1 90 ? 18.986 -8.258 -17.973 1.00 94.38 90 GLY A O 1
ATOM 676 N N . ASN A 1 91 ? 17.782 -9.118 -16.289 1.00 97.38 91 ASN A N 1
ATOM 677 C CA . ASN A 1 91 ? 16.761 -9.726 -17.147 1.00 97.38 91 ASN A CA 1
ATOM 678 C C . ASN A 1 91 ? 15.616 -8.738 -17.438 1.00 97.38 91 ASN A C 1
ATOM 680 O O . ASN A 1 91 ? 14.776 -8.472 -16.576 1.00 97.38 91 ASN A O 1
ATOM 684 N N . ALA A 1 92 ? 15.565 -8.227 -18.671 1.00 97.62 92 ALA A N 1
ATOM 685 C CA . ALA A 1 92 ? 14.565 -7.250 -19.097 1.00 97.62 92 ALA A CA 1
ATOM 686 C C . ALA A 1 92 ? 13.117 -7.759 -18.983 1.00 97.62 92 ALA A C 1
ATOM 688 O O . ALA A 1 92 ? 12.234 -6.997 -18.589 1.00 97.62 92 ALA A O 1
ATOM 689 N N . ASP A 1 93 ? 12.861 -9.033 -19.283 1.00 98.06 93 ASP A N 1
ATOM 690 C CA . ASP A 1 93 ? 11.508 -9.597 -19.236 1.00 98.06 93 ASP A CA 1
ATOM 691 C C . ASP A 1 93 ? 11.005 -9.713 -17.797 1.00 98.06 93 ASP A C 1
ATOM 693 O O . ASP A 1 93 ? 9.857 -9.372 -17.506 1.00 98.06 93 ASP A O 1
ATOM 697 N N . PHE A 1 94 ? 11.892 -10.072 -16.865 1.00 98.12 94 PHE A N 1
ATOM 698 C CA . PHE A 1 94 ? 11.583 -10.058 -15.436 1.00 98.12 94 PHE A CA 1
ATOM 699 C C . PHE A 1 94 ? 11.204 -8.654 -14.945 1.00 98.12 94 PHE A C 1
ATOM 701 O O . PHE A 1 94 ? 10.208 -8.496 -14.238 1.00 98.12 94 PHE A O 1
ATOM 708 N N . TYR A 1 95 ? 11.960 -7.619 -15.321 1.00 98.25 95 TYR A N 1
ATOM 709 C CA . TYR A 1 95 ? 11.678 -6.253 -14.868 1.00 98.25 95 TYR A CA 1
ATOM 710 C C . TYR A 1 95 ? 10.391 -5.683 -15.463 1.00 98.25 95 TYR A C 1
ATOM 712 O O . TYR A 1 95 ? 9.612 -5.061 -14.738 1.00 98.25 95 TYR A O 1
ATOM 720 N N . LYS A 1 96 ? 10.112 -5.956 -16.743 1.00 97.56 96 LYS A N 1
ATOM 721 C CA . LYS A 1 96 ? 8.817 -5.621 -17.354 1.00 97.56 96 LYS A CA 1
ATOM 722 C C . LYS A 1 96 ? 7.670 -6.303 -16.606 1.00 97.56 96 LYS A C 1
ATOM 724 O O . LYS A 1 96 ? 6.712 -5.636 -16.217 1.00 97.56 96 LYS A O 1
ATOM 729 N N . ALA A 1 97 ? 7.797 -7.602 -16.321 1.00 98.06 97 ALA A N 1
ATOM 730 C CA . ALA A 1 97 ? 6.802 -8.345 -15.552 1.00 98.06 97 ALA A CA 1
ATOM 731 C C . ALA A 1 97 ? 6.622 -7.785 -14.128 1.00 98.06 97 ALA A C 1
ATOM 733 O O . ALA A 1 97 ? 5.497 -7.717 -13.630 1.00 98.06 97 ALA A O 1
ATOM 734 N N . LYS A 1 98 ? 7.697 -7.326 -13.473 1.00 98.06 98 LYS A N 1
ATOM 735 C CA . LYS A 1 98 ? 7.624 -6.698 -12.144 1.00 98.06 98 LYS A CA 1
ATOM 736 C C . LYS A 1 98 ? 6.850 -5.387 -12.138 1.00 98.06 98 LYS A C 1
ATOM 738 O O . LYS A 1 98 ? 6.043 -5.188 -11.233 1.00 98.06 98 LYS A O 1
ATOM 743 N N . ILE A 1 99 ? 7.044 -4.534 -13.142 1.00 98.06 99 ILE A N 1
ATOM 744 C CA . ILE A 1 99 ? 6.278 -3.286 -13.271 1.00 98.06 99 ILE A CA 1
ATOM 745 C C . ILE A 1 99 ? 4.789 -3.596 -13.473 1.00 98.06 99 ILE A C 1
ATOM 747 O O . ILE A 1 99 ? 3.945 -3.020 -12.788 1.00 98.06 99 ILE A O 1
ATOM 751 N N . ILE A 1 100 ? 4.463 -4.563 -14.339 1.00 98.06 100 ILE A N 1
ATOM 752 C CA . ILE A 1 100 ? 3.076 -5.008 -14.562 1.00 98.06 100 ILE A CA 1
ATOM 753 C C . ILE A 1 100 ? 2.464 -5.567 -13.270 1.00 98.06 100 ILE A C 1
ATOM 755 O O . ILE A 1 100 ? 1.342 -5.220 -12.917 1.00 98.06 100 ILE A O 1
ATOM 759 N N . THR A 1 101 ? 3.211 -6.383 -12.523 1.00 98.12 101 THR A N 1
ATOM 760 C CA . THR A 1 101 ? 2.744 -6.958 -11.250 1.00 98.12 101 THR A CA 1
ATOM 761 C C . THR A 1 101 ? 2.448 -5.873 -10.215 1.00 98.12 101 THR A C 1
ATOM 763 O O . THR A 1 101 ? 1.443 -5.942 -9.511 1.00 98.12 101 THR A O 1
ATOM 766 N N . ALA A 1 102 ? 3.304 -4.852 -10.123 1.00 98.31 102 ALA A N 1
ATOM 767 C CA . ALA A 1 102 ? 3.088 -3.738 -9.208 1.00 98.31 102 ALA A CA 1
ATOM 768 C C . ALA A 1 102 ? 1.845 -2.922 -9.580 1.00 98.31 102 ALA A C 1
ATOM 770 O O . ALA A 1 102 ? 1.077 -2.539 -8.697 1.00 98.31 102 ALA A O 1
ATOM 771 N N . ARG A 1 103 ? 1.619 -2.712 -10.882 1.00 98.00 103 ARG A N 1
ATOM 772 C CA . ARG A 1 103 ? 0.403 -2.077 -11.393 1.00 98.00 103 ARG A CA 1
ATOM 773 C C . ARG A 1 103 ? -0.844 -2.891 -11.051 1.00 98.00 103 ARG A C 1
ATOM 775 O O . ARG A 1 103 ? -1.770 -2.340 -10.472 1.00 98.00 103 ARG A O 1
ATOM 782 N N . PHE A 1 104 ? -0.829 -4.198 -11.309 1.00 98.25 104 PHE A N 1
ATOM 783 C CA . PHE A 1 104 ? -1.924 -5.097 -10.938 1.00 98.25 104 PHE A CA 1
ATOM 784 C C . PHE A 1 104 ? -2.230 -5.027 -9.439 1.00 98.25 104 PHE A C 1
ATOM 786 O O . PHE A 1 104 ? -3.383 -4.909 -9.042 1.00 98.25 104 PHE A O 1
ATOM 793 N N . TYR A 1 105 ? -1.206 -5.037 -8.581 1.00 98.56 105 TYR A N 1
ATOM 794 C CA . TYR A 1 105 ? -1.424 -4.913 -7.142 1.00 98.56 105 TYR A CA 1
ATOM 795 C C . TYR A 1 105 ? -2.105 -3.583 -6.780 1.00 98.56 105 TYR A C 1
ATOM 797 O O . TYR A 1 105 ? -3.034 -3.559 -5.973 1.00 98.56 105 TYR A O 1
ATOM 805 N N . ALA A 1 106 ? -1.658 -2.479 -7.379 1.00 98.06 106 ALA A N 1
ATOM 806 C CA . ALA A 1 106 ? -2.228 -1.154 -7.161 1.00 98.06 106 ALA A CA 1
ATOM 807 C C . ALA A 1 106 ? -3.687 -1.039 -7.642 1.00 98.06 106 ALA A C 1
ATOM 809 O O . ALA A 1 106 ? -4.494 -0.403 -6.967 1.00 98.06 106 ALA A O 1
ATOM 810 N N . GLU A 1 107 ? -4.016 -1.650 -8.780 1.00 97.19 107 GLU A N 1
ATOM 811 C CA . GLU A 1 107 ? -5.324 -1.526 -9.437 1.00 97.19 107 GLU A CA 1
ATOM 812 C C . GLU A 1 107 ? -6.349 -2.551 -8.929 1.00 97.19 107 GLU A C 1
ATOM 814 O O . GLU A 1 107 ? -7.513 -2.202 -8.780 1.00 97.19 107 GLU A O 1
ATOM 819 N N . GLU A 1 108 ? -5.928 -3.768 -8.570 1.00 97.88 108 GLU A N 1
ATOM 820 C CA . GLU A 1 108 ? -6.840 -4.887 -8.269 1.00 97.88 108 GLU A CA 1
ATOM 821 C C . GLU A 1 108 ? -6.828 -5.323 -6.796 1.00 97.88 108 GLU A C 1
ATOM 823 O O . GLU A 1 108 ? -7.830 -5.806 -6.262 1.00 97.88 108 GLU A O 1
ATOM 828 N N . ILE A 1 109 ? -5.693 -5.175 -6.102 1.00 98.31 109 ILE A N 1
ATOM 829 C CA . ILE A 1 109 ? -5.536 -5.653 -4.717 1.00 98.31 109 ILE A CA 1
ATOM 830 C C . ILE A 1 109 ? -5.731 -4.514 -3.721 1.00 98.31 109 ILE A C 1
ATOM 832 O O . ILE A 1 109 ? -6.512 -4.637 -2.775 1.00 98.31 109 ILE A O 1
ATOM 836 N N . LEU A 1 110 ? -5.056 -3.384 -3.943 1.00 98.25 110 LEU A N 1
ATOM 837 C CA . LEU A 1 110 ? -5.107 -2.238 -3.043 1.00 98.25 110 LEU A CA 1
ATOM 838 C C . LEU A 1 110 ? -6.510 -1.640 -2.847 1.00 98.25 110 LEU A C 1
ATOM 840 O O . LEU A 1 110 ? -6.762 -1.181 -1.731 1.00 98.25 110 LEU A O 1
ATOM 844 N N . PRO A 1 111 ? -7.458 -1.654 -3.808 1.00 98.44 111 PRO A N 1
ATOM 845 C CA . PRO A 1 111 ? -8.807 -1.140 -3.564 1.00 98.44 111 PRO A CA 1
ATOM 846 C C . PRO A 1 111 ? -9.517 -1.767 -2.359 1.00 98.44 111 PRO A C 1
ATOM 848 O O . PRO A 1 111 ? -10.275 -1.069 -1.691 1.00 98.44 111 PRO A O 1
ATOM 851 N N . ARG A 1 112 ? -9.197 -3.021 -2.001 1.00 98.19 112 ARG A N 1
ATOM 852 C CA . ARG A 1 112 ? -9.737 -3.715 -0.813 1.00 98.19 112 ARG A CA 1
ATOM 853 C C . ARG A 1 112 ? -9.461 -2.975 0.498 1.00 98.19 112 ARG A C 1
ATOM 855 O O . ARG A 1 112 ? -10.242 -3.089 1.433 1.00 98.19 112 ARG A O 1
ATOM 862 N N . SER A 1 113 ? -8.410 -2.149 0.541 1.00 98.38 113 SER A N 1
ATOM 863 C CA . SER A 1 113 ? -8.128 -1.254 1.674 1.00 98.38 113 SER A CA 1
ATOM 864 C C . SER A 1 113 ? -9.282 -0.306 2.015 1.00 98.38 113 SER A C 1
ATOM 866 O O . SER A 1 113 ? -9.356 0.141 3.151 1.00 98.38 113 SER A O 1
ATOM 868 N N . ALA A 1 114 ? -10.179 0.006 1.072 1.00 98.38 114 ALA A N 1
ATOM 869 C CA . ALA A 1 114 ? -11.374 0.794 1.365 1.00 98.38 114 ALA A CA 1
ATOM 870 C C . ALA A 1 114 ? -12.329 0.046 2.306 1.00 98.38 114 ALA A C 1
ATOM 872 O O . ALA A 1 114 ? -12.727 0.600 3.322 1.00 98.38 114 ALA A O 1
ATOM 873 N N . GLY A 1 115 ? -12.631 -1.220 2.001 1.00 98.06 115 GLY A N 1
ATOM 874 C CA . GLY A 1 115 ? -13.513 -2.039 2.834 1.00 98.06 115 GLY A CA 1
ATOM 875 C C . GLY A 1 115 ? -12.906 -2.329 4.205 1.00 98.06 115 GLY A C 1
ATOM 876 O O . GLY A 1 115 ? -13.601 -2.245 5.208 1.00 98.06 115 GLY A O 1
ATOM 877 N N . TYR A 1 116 ? -11.593 -2.581 4.269 1.00 98.06 116 TYR A N 1
ATOM 878 C CA . TYR A 1 116 ? -10.911 -2.744 5.557 1.00 98.06 116 TYR A CA 1
ATOM 879 C C . TYR A 1 116 ? -10.916 -1.464 6.396 1.00 98.06 116 TYR A C 1
ATOM 881 O O . TYR A 1 116 ? -11.050 -1.546 7.609 1.00 98.06 116 TYR A O 1
ATOM 889 N N . LEU A 1 117 ? -10.777 -0.286 5.776 1.00 98.19 117 LEU A N 1
ATOM 890 C CA . LEU A 1 117 ? -10.921 0.982 6.493 1.00 98.19 117 LEU A CA 1
ATOM 891 C C . LEU A 1 117 ? -12.330 1.109 7.077 1.00 98.19 117 LEU A C 1
ATOM 893 O O . LEU A 1 117 ? -12.455 1.357 8.268 1.00 98.19 117 LEU A O 1
ATOM 897 N N . GLU A 1 118 ? -13.359 0.910 6.253 1.00 96.69 118 GLU A N 1
ATOM 898 C CA . GLU A 1 118 ? -14.761 1.026 6.669 1.00 96.69 118 GLU A CA 1
ATOM 899 C C . GLU A 1 118 ? -15.107 0.064 7.813 1.00 96.69 118 GLU A C 1
ATOM 901 O O . GLU A 1 118 ? -15.737 0.464 8.789 1.00 96.69 118 GLU A O 1
ATOM 906 N N . ALA A 1 119 ? -14.641 -1.185 7.739 1.00 94.50 119 ALA A N 1
ATOM 907 C CA . ALA A 1 119 ? -14.818 -2.155 8.815 1.00 94.50 119 ALA A CA 1
ATOM 908 C C . ALA A 1 119 ? -14.059 -1.744 10.091 1.00 94.50 119 ALA A C 1
ATOM 910 O O . ALA A 1 119 ? -14.639 -1.741 11.180 1.00 94.50 119 ALA A O 1
ATOM 911 N N . ALA A 1 120 ? -12.792 -1.330 9.957 1.00 94.50 120 ALA A N 1
ATOM 912 C CA . ALA A 1 120 ? -11.930 -0.964 11.082 1.00 94.50 120 ALA A CA 1
ATOM 913 C C . ALA A 1 120 ? -12.375 0.304 11.825 1.00 94.50 120 ALA A C 1
ATOM 915 O O . ALA A 1 120 ? -12.009 0.469 12.985 1.00 94.50 120 ALA A O 1
ATOM 916 N N . THR A 1 121 ? -13.120 1.205 11.178 1.00 94.06 121 THR A N 1
ATOM 917 C CA . THR A 1 121 ? -13.622 2.451 11.787 1.00 94.06 121 THR A CA 1
ATOM 918 C C . THR A 1 121 ? -15.114 2.407 12.109 1.00 94.06 121 THR A C 1
ATOM 920 O O . THR A 1 121 ? -15.718 3.437 12.411 1.00 94.06 121 THR A O 1
ATOM 923 N N . SER A 1 122 ? -15.723 1.220 12.063 1.00 87.75 122 SER A N 1
ATOM 924 C CA . SER A 1 122 ? -17.128 1.045 12.415 1.00 87.75 122 SER A CA 1
ATOM 925 C C . SER A 1 122 ? -17.337 1.027 13.935 1.00 87.75 122 SER A C 1
ATOM 927 O O . SER A 1 122 ? -16.665 0.305 14.673 1.00 87.75 122 SER A O 1
ATOM 929 N N . ASP A 1 123 ? -18.339 1.770 14.416 1.00 74.62 123 ASP A N 1
ATOM 930 C CA . ASP A 1 123 ? -18.722 1.778 15.840 1.00 74.62 123 ASP A CA 1
ATOM 931 C C . ASP A 1 123 ? -19.293 0.421 16.311 1.00 74.62 123 ASP A C 1
ATOM 933 O O . ASP A 1 123 ? -19.416 0.189 17.509 1.00 74.62 123 ASP A O 1
ATOM 937 N N . SER A 1 124 ? -19.642 -0.465 15.360 1.00 66.69 124 SER A N 1
ATOM 938 C CA . SER A 1 124 ? -19.910 -1.912 15.506 1.00 66.69 124 SER A CA 1
ATOM 939 C C . SER A 1 124 ? -20.660 -2.365 16.768 1.00 66.69 124 SER A C 1
ATOM 941 O O . SER A 1 124 ? -20.457 -3.468 17.279 1.00 66.69 124 SER A O 1
ATOM 943 N N . SER A 1 125 ? -21.639 -1.572 17.204 1.00 68.31 125 SER A N 1
ATOM 944 C CA . SER A 1 125 ? -22.569 -1.931 18.281 1.00 68.31 125 SER A CA 1
ATOM 945 C C . SER A 1 125 ? -23.259 -3.277 18.041 1.00 68.31 125 SER A C 1
ATOM 947 O O . SER A 1 125 ? -23.550 -3.993 18.993 1.00 68.31 125 SER A O 1
ATOM 949 N N . SER A 1 126 ? -23.463 -3.658 16.777 1.00 76.19 126 SER A N 1
ATOM 950 C CA . SER A 1 126 ? -24.045 -4.940 16.377 1.00 76.19 126 SER A CA 1
ATOM 951 C C . SER A 1 126 ? -23.175 -6.151 16.722 1.00 76.19 126 SER A C 1
ATOM 953 O O . SER A 1 126 ? -23.721 -7.190 17.084 1.00 76.19 126 SER A O 1
ATOM 955 N N . ALA A 1 127 ? -21.844 -6.036 16.653 1.00 73.19 127 ALA A N 1
ATOM 956 C CA . ALA A 1 127 ? -20.926 -7.138 16.952 1.00 73.19 127 ALA A CA 1
ATOM 957 C C . ALA A 1 127 ? -20.953 -7.530 18.437 1.00 73.19 127 ALA A C 1
ATOM 959 O O . ALA A 1 127 ? -20.689 -8.677 18.781 1.00 73.19 127 ALA A O 1
ATOM 960 N N . MET A 1 128 ? -21.325 -6.580 19.299 1.00 75.75 128 MET A N 1
ATOM 961 C CA . MET A 1 128 ? -21.453 -6.765 20.746 1.00 75.75 128 MET A CA 1
ATOM 962 C C . MET A 1 128 ? -22.919 -6.844 21.202 1.00 75.75 128 MET A C 1
ATOM 964 O O . MET A 1 128 ? -23.186 -6.880 22.400 1.00 75.75 128 MET A O 1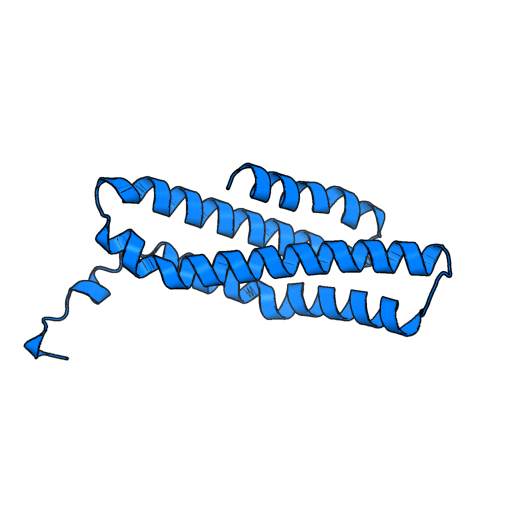
ATOM 968 N N . ALA A 1 129 ? -23.879 -6.831 20.269 1.00 83.62 129 ALA A N 1
ATOM 969 C CA . ALA A 1 129 ? -25.305 -6.799 20.591 1.00 83.62 129 ALA A CA 1
ATOM 970 C C . ALA A 1 129 ? -25.905 -8.189 20.835 1.00 83.62 129 ALA A C 1
ATOM 972 O O . ALA A 1 129 ? -26.937 -8.284 21.498 1.00 83.62 129 ALA A O 1
ATOM 973 N N . MET A 1 130 ? -25.305 -9.247 20.278 1.00 83.56 130 MET A N 1
ATOM 974 C CA . MET A 1 130 ? -25.846 -10.599 20.396 1.00 83.56 130 MET A CA 1
ATOM 975 C C . MET A 1 130 ? -25.426 -11.229 21.733 1.00 83.56 130 MET A C 1
ATOM 977 O O . MET A 1 130 ? -24.229 -11.291 22.019 1.00 83.56 130 MET A O 1
ATOM 981 N N . PRO A 1 131 ? -26.377 -11.685 22.565 1.00 83.81 131 PRO A N 1
ATOM 982 C CA . PRO A 1 131 ? -26.063 -12.414 23.788 1.00 83.81 131 PRO A CA 1
ATOM 983 C C . PRO A 1 131 ? -25.431 -13.782 23.497 1.00 83.81 131 PRO A C 1
ATOM 985 O O . PRO A 1 131 ? -25.671 -14.376 22.448 1.00 83.81 131 PRO A O 1
ATOM 988 N N . GLU A 1 132 ? -24.656 -14.302 24.451 1.00 84.69 132 GLU A N 1
ATOM 989 C CA . GLU A 1 132 ? -23.940 -15.581 24.317 1.00 84.69 132 GLU A CA 1
ATOM 990 C C . GLU A 1 132 ? -24.871 -16.773 24.029 1.00 84.69 132 GLU A C 1
ATOM 992 O O . GLU A 1 132 ? -24.504 -17.663 23.272 1.00 84.69 132 GLU A O 1
ATOM 997 N N . ASP A 1 133 ? -26.095 -16.776 24.566 1.00 90.69 133 ASP A N 1
ATOM 998 C CA . ASP A 1 133 ? -27.079 -17.855 24.381 1.00 90.69 133 ASP A CA 1
ATOM 999 C C . ASP A 1 133 ? -27.721 -17.897 22.980 1.00 90.69 133 ASP A C 1
ATOM 1001 O O . ASP A 1 133 ? -28.539 -18.776 22.701 1.00 90.69 133 ASP A O 1
ATOM 1005 N N . GLN A 1 134 ? -27.349 -16.963 22.099 1.00 87.06 134 GLN A N 1
ATOM 1006 C CA . GLN A 1 134 ? -27.810 -16.880 20.711 1.00 87.06 134 GLN A CA 1
ATOM 1007 C C . GLN A 1 134 ? -26.720 -17.239 19.680 1.00 87.06 134 GLN A C 1
ATOM 1009 O O . GLN A 1 134 ? -26.978 -17.114 18.481 1.00 87.06 134 GLN A O 1
ATOM 1014 N N . PHE A 1 135 ? -25.533 -17.686 20.121 1.00 78.69 135 PHE A N 1
ATOM 1015 C CA . PHE A 1 135 ? -24.439 -18.187 19.268 1.00 78.69 135 PHE A CA 1
ATOM 1016 C C . PHE A 1 135 ? -24.443 -19.713 19.096 1.00 78.69 135 PHE A C 1
ATOM 1018 O O . PHE A 1 135 ? -24.850 -20.436 20.033 1.00 78.69 135 PHE A O 1
#

Secondary structure (DSSP, 8-state):
-HHHHHHHHHHHHHHHTT-GGGHHHHHHHHHHHHHHHHHHHHHHHHTTT-HHHHHHTHHHHHHHHHHHHHHHHHHHHHHHHHHHHHTT-S-HHHHHHHHHHHHHIIIIIGGGHHHHHHHHT---TTTTTS-GGG-

Foldseek 3Di:
DVVVLVLLVVLLVLLVVLDPLCVLLNVLLPVLSVLLVLLVVLLVVCVPPPVVLNVQLVVLNVLSVVLSVVLSVLSVLLSVLSVCVVVVHDDVVVSVVSVVVSSCSSPPVSVCSVVSSVSNNDPPPVVVVDDPVRD

Radius of gyration: 18.37 Å; chains: 1; bounding box: 49×30×46 Å